Protein AF-X1NHV4-F1 (afdb_monomer)

InterPro domains:
  IPR002676 RimM, N-terminal [PF01782] (10-59)
  IPR009000 Translation protein, beta-barrel domain superfamily [SSF50447] (7-59)
  IPR036976 RimM, N-terminal domain superfamily [G3DSA:2.40.30.60] (1-60)

Mean predicted aligned error: 4.42 Å

Nearest PDB structures (foldseek):
  3d2w-assembly1_A  TM=4.407E-01  e=3.350E+00  Mus musculus

Solvent-accessible surface area (backbone atoms only — not comparable to full-atom values): 4249 Å² total; per-residue (Å²): 131,82,83,77,79,86,85,85,79,83,58,54,44,83,75,45,82,34,87,90,84,79,41,68,39,66,48,76,66,50,101,58,69,71,74,60,35,64,71,33,77,47,65,61,96,85,41,82,44,66,36,82,74,75,82,94,70,92,70,134

Secondary structure (DSSP, 8-state):
-PPPPPP----EEEEEEETTTTEEEEEE-SS-GGGG-TT-EEEETTEEEE----------

Structure (mmCIF, N/CA/C/O backbone):
data_AF-X1NHV4-F1
#
_entry.id   AF-X1NHV4-F1
#
loop_
_atom_site.group_PDB
_atom_site.id
_atom_site.type_symbol
_atom_site.label_atom_id
_atom_site.label_alt_id
_atom_site.label_comp_id
_atom_site.label_asym_id
_atom_site.label_entity_id
_atom_site.label_seq_id
_atom_site.pdbx_PDB_ins_code
_atom_site.Cartn_x
_atom_site.Cartn_y
_atom_site.Cartn_z
_atom_site.occupancy
_atom_site.B_iso_or_equiv
_atom_site.auth_seq_id
_atom_site.auth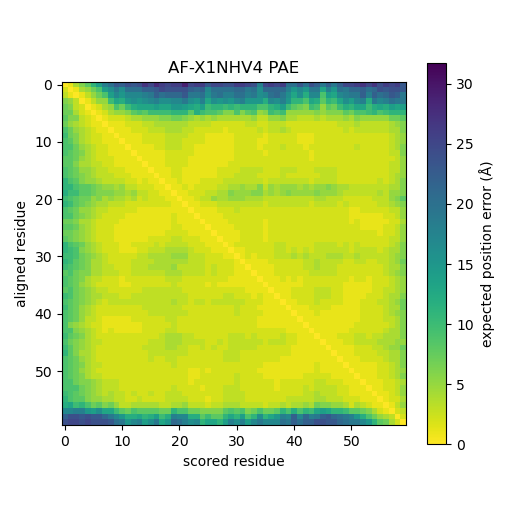_comp_id
_atom_site.auth_asym_id
_atom_site.auth_atom_id
_atom_site.pdbx_PDB_model_num
ATOM 1 N N . MET A 1 1 ? -24.237 -6.904 22.955 1.00 68.75 1 MET A N 1
ATOM 2 C CA . MET A 1 1 ? -24.120 -5.911 21.862 1.00 68.75 1 MET A CA 1
ATOM 3 C C . MET A 1 1 ? -23.439 -6.604 20.691 1.00 68.75 1 MET A C 1
ATOM 5 O O . MET A 1 1 ? -22.443 -7.275 20.931 1.00 68.75 1 MET A O 1
ATOM 9 N N . LYS A 1 2 ? -23.991 -6.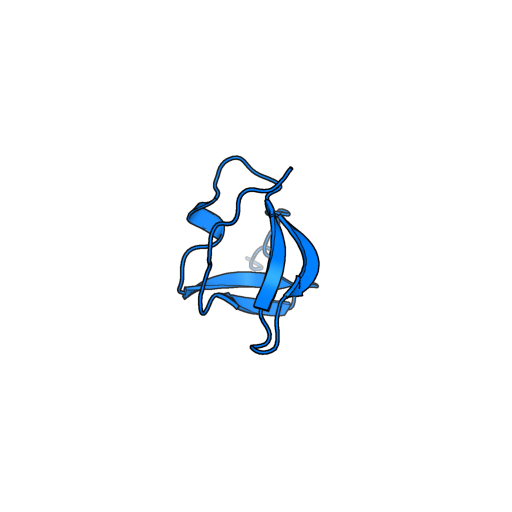546 19.472 1.00 68.25 2 LYS A N 1
ATOM 10 C CA . LYS A 1 2 ? -23.288 -7.063 18.284 1.00 68.25 2 LYS A CA 1
AT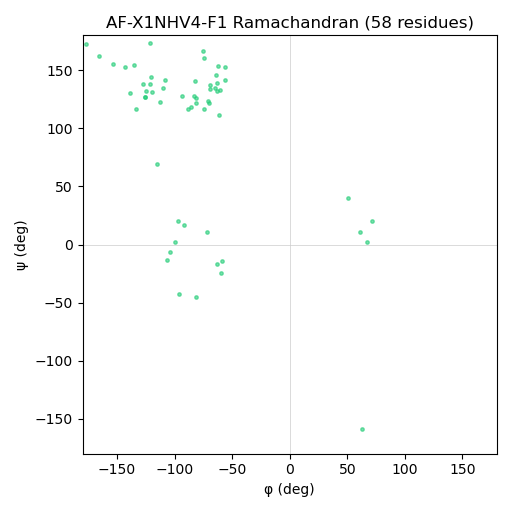OM 11 C C . LYS A 1 2 ? -22.094 -6.137 17.995 1.00 68.25 2 LYS A C 1
ATOM 13 O O . LYS A 1 2 ? -22.281 -4.926 18.120 1.00 68.25 2 LYS A O 1
ATOM 18 N N . PRO A 1 3 ? -20.900 -6.653 17.659 1.00 72.12 3 PRO A N 1
ATOM 19 C CA . PRO A 1 3 ? -19.822 -5.792 17.190 1.00 72.12 3 PRO A CA 1
ATOM 20 C C . PRO A 1 3 ? -20.288 -5.085 15.913 1.00 72.12 3 PRO A C 1
ATOM 22 O O . PRO A 1 3 ? -20.887 -5.718 15.042 1.00 72.12 3 PRO A O 1
ATOM 25 N N . ALA A 1 4 ? -20.075 -3.772 15.839 1.00 81.44 4 ALA A N 1
ATOM 26 C CA . ALA A 1 4 ? -20.326 -3.019 14.619 1.00 81.44 4 ALA A CA 1
ATOM 27 C C . ALA A 1 4 ? -19.392 -3.533 13.514 1.00 81.44 4 ALA A C 1
ATOM 29 O O . ALA A 1 4 ? -18.225 -3.839 13.781 1.00 81.44 4 ALA A O 1
ATOM 30 N N . GLU A 1 5 ? -19.907 -3.663 12.292 1.00 81.62 5 GLU A N 1
ATOM 31 C CA . GLU A 1 5 ? -19.060 -4.008 11.153 1.00 81.62 5 GLU A CA 1
ATOM 32 C C . GLU A 1 5 ? -18.037 -2.887 10.903 1.00 81.62 5 GLU A C 1
ATOM 34 O O . GLU A 1 5 ? -18.351 -1.716 11.132 1.00 81.62 5 GLU A O 1
ATOM 39 N N . PRO A 1 6 ? -16.808 -3.207 10.456 1.00 83.75 6 PRO A N 1
ATOM 40 C CA . PRO A 1 6 ? -15.804 -2.187 10.191 1.00 83.75 6 PRO A CA 1
ATOM 41 C C . PRO A 1 6 ? -16.254 -1.254 9.063 1.00 83.75 6 PRO A C 1
ATOM 43 O O . PRO A 1 6 ? -16.634 -1.710 7.983 1.00 83.75 6 PRO A O 1
ATOM 46 N N . GLU A 1 7 ? -16.142 0.052 9.286 1.00 91.94 7 GLU A N 1
ATOM 47 C CA . GLU A 1 7 ? -16.289 1.048 8.228 1.00 91.94 7 GLU A CA 1
ATOM 48 C C . GLU A 1 7 ? -14.977 1.191 7.448 1.00 91.94 7 GLU A C 1
ATOM 50 O O . GLU A 1 7 ? -13.880 1.172 8.014 1.00 91.94 7 GLU A O 1
ATOM 55 N N . PHE A 1 8 ? -15.083 1.339 6.127 1.00 92.94 8 PHE A N 1
ATOM 56 C CA . PHE A 1 8 ? -13.936 1.459 5.230 1.00 92.94 8 PHE A CA 1
ATOM 57 C C . PHE A 1 8 ? -13.9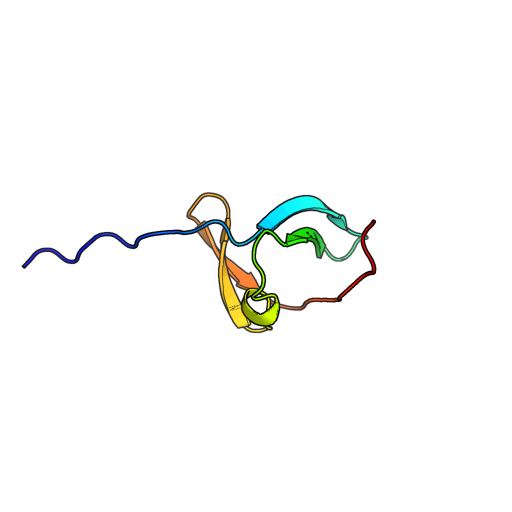81 2.785 4.474 1.00 92.94 8 PHE A C 1
ATOM 59 O O . PHE A 1 8 ? -15.040 3.229 4.040 1.00 92.94 8 PHE A O 1
ATOM 66 N N . MET A 1 9 ? -12.808 3.373 4.244 1.00 94.50 9 MET A N 1
ATOM 67 C CA . MET A 1 9 ? -12.627 4.562 3.413 1.00 94.50 9 MET A CA 1
ATOM 68 C C . MET A 1 9 ? -11.543 4.294 2.369 1.00 94.50 9 MET A C 1
ATOM 70 O O . MET A 1 9 ? -10.495 3.726 2.682 1.00 94.50 9 MET A O 1
ATOM 74 N N . THR A 1 10 ? -11.771 4.736 1.133 1.00 96.25 10 THR A N 1
ATOM 75 C CA . THR A 1 10 ? -10.770 4.642 0.065 1.00 96.25 10 THR A CA 1
ATOM 76 C C . THR A 1 10 ? -9.626 5.618 0.331 1.00 96.25 10 THR A C 1
ATOM 78 O O . THR A 1 10 ? -9.846 6.818 0.460 1.00 96.25 10 THR A O 1
ATOM 81 N N . ILE A 1 11 ? -8.396 5.102 0.396 1.00 96.75 11 ILE A N 1
ATOM 82 C CA . ILE A 1 11 ? -7.178 5.909 0.613 1.00 96.75 11 ILE A CA 1
ATOM 83 C C . ILE A 1 11 ? -6.326 6.061 -0.656 1.00 96.75 11 ILE A C 1
ATOM 85 O O . ILE A 1 11 ? -5.432 6.903 -0.717 1.00 96.75 11 ILE A O 1
ATOM 89 N N . GLY A 1 12 ? -6.610 5.254 -1.678 1.00 96.31 12 GLY A N 1
ATOM 90 C CA . GLY A 1 12 ? -5.946 5.299 -2.972 1.00 96.31 12 GLY A CA 1
ATOM 91 C C . GLY A 1 12 ? -6.524 4.298 -3.966 1.00 96.31 12 GLY A C 1
ATOM 92 O O . GLY A 1 12 ? -7.363 3.465 -3.614 1.00 96.31 12 GLY A O 1
ATOM 93 N N . LYS A 1 13 ? -6.065 4.388 -5.213 1.00 96.75 13 LYS A N 1
ATOM 94 C CA . LYS A 1 13 ? -6.508 3.565 -6.340 1.00 96.75 13 LYS A CA 1
ATOM 95 C C . LYS A 1 13 ? -5.314 2.885 -6.998 1.00 96.75 13 LYS A C 1
ATOM 97 O O . LYS A 1 13 ? -4.359 3.547 -7.394 1.00 96.75 13 LYS A O 1
ATOM 102 N N . ILE A 1 14 ? -5.376 1.564 -7.146 1.00 96.81 14 ILE A N 1
ATOM 103 C CA . ILE A 1 14 ? -4.371 0.809 -7.902 1.00 96.81 14 ILE A CA 1
ATOM 104 C C . ILE A 1 14 ? -4.547 1.143 -9.386 1.00 96.81 14 ILE A C 1
ATOM 106 O O . ILE A 1 14 ? -5.628 0.957 -9.941 1.00 96.81 14 ILE A O 1
ATOM 110 N N . LEU A 1 15 ? -3.489 1.651 -10.014 1.00 96.50 15 LEU A N 1
ATOM 111 C CA . LEU A 1 15 ? -3.486 2.040 -11.424 1.00 96.50 15 LEU A CA 1
ATOM 112 C C . LEU A 1 15 ? -2.933 0.933 -12.323 1.00 96.50 15 LEU A C 1
ATOM 114 O O . LEU A 1 15 ? -3.463 0.702 -13.405 1.00 96.50 15 LEU A O 1
ATOM 118 N N . ALA A 1 16 ? -1.851 0.278 -11.895 1.00 96.81 16 ALA A N 1
ATOM 119 C CA . ALA A 1 16 ? -1.163 -0.759 -12.663 1.00 96.81 16 ALA A CA 1
ATOM 120 C C . ALA A 1 16 ? -0.188 -1.559 -11.775 1.00 96.81 16 ALA A C 1
ATOM 122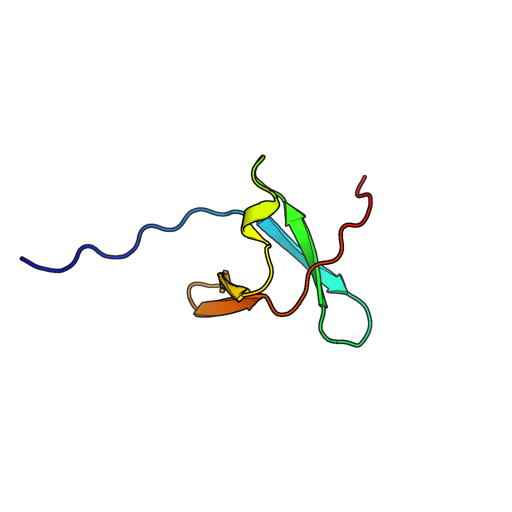 O O . ALA A 1 16 ? 0.231 -1.061 -10.724 1.00 96.81 16 ALA A O 1
ATOM 123 N N . PRO A 1 17 ? 0.249 -2.755 -12.205 1.00 97.00 17 PRO A N 1
ATOM 124 C CA . PRO A 1 17 ? 1.472 -3.376 -11.700 1.00 97.00 17 PRO A CA 1
ATOM 125 C C . PRO A 1 17 ? 2.692 -2.461 -11.891 1.00 97.00 17 PRO A C 1
ATOM 127 O O . PRO A 1 17 ? 2.732 -1.642 -12.811 1.00 97.00 17 PRO A O 1
ATOM 130 N N . TRP A 1 18 ? 3.704 -2.605 -11.037 1.00 95.31 18 TRP A N 1
ATOM 131 C CA . TRP A 1 18 ? 4.926 -1.805 -11.080 1.00 95.31 18 TRP A CA 1
ATOM 132 C C . TRP A 1 18 ? 6.185 -2.670 -10.960 1.00 95.31 18 TRP A C 1
ATOM 134 O O . TRP A 1 18 ? 6.450 -3.294 -9.929 1.00 95.31 18 TRP A O 1
ATOM 144 N N . GLY A 1 19 ? 6.997 -2.664 -12.020 1.00 93.75 19 GLY A N 1
ATOM 145 C CA . GLY A 1 19 ? 8.227 -3.452 -12.103 1.00 93.75 19 GLY A CA 1
ATOM 146 C C . GLY A 1 19 ? 7.982 -4.965 -12.042 1.00 93.75 19 GLY A C 1
ATOM 147 O O . GLY A 1 19 ? 6.887 -5.447 -12.312 1.00 93.75 19 GLY A O 1
ATOM 148 N N . SER A 1 20 ? 9.021 -5.722 -11.682 1.00 95.44 20 SER A N 1
ATOM 149 C CA . SER A 1 20 ? 8.998 -7.195 -11.619 1.00 95.44 20 SER A CA 1
ATOM 150 C C . SER A 1 20 ? 8.906 -7.768 -10.200 1.00 95.44 20 SER A C 1
ATOM 152 O O . SER A 1 20 ? 8.741 -8.970 -10.033 1.00 95.44 20 SER A O 1
ATOM 154 N N . LYS A 1 21 ? 8.993 -6.924 -9.163 1.00 95.31 21 LYS A N 1
ATOM 155 C CA . LYS A 1 21 ? 8.999 -7.344 -7.746 1.00 95.31 21 LYS A CA 1
ATOM 156 C C . LYS A 1 21 ? 7.603 -7.378 -7.106 1.00 95.31 21 LYS A C 1
ATOM 158 O O . LYS A 1 21 ? 7.496 -7.335 -5.887 1.00 95.31 21 LYS A O 1
ATOM 163 N N . GLY A 1 22 ? 6.541 -7.378 -7.913 1.00 95.06 22 GLY A N 1
ATOM 164 C CA . GLY A 1 22 ? 5.160 -7.396 -7.416 1.00 95.06 22 GLY A CA 1
ATOM 165 C C . GLY A 1 22 ? 4.691 -6.089 -6.764 1.00 95.06 22 GLY A C 1
ATOM 166 O O . GLY A 1 22 ? 3.727 -6.109 -6.003 1.00 95.06 22 GLY A O 1
ATOM 167 N N . LYS A 1 23 ? 5.347 -4.951 -7.039 1.00 96.69 23 LYS A N 1
ATOM 168 C CA . LYS A 1 23 ? 4.868 -3.641 -6.569 1.00 96.69 23 LYS A CA 1
ATOM 169 C C . LYS A 1 23 ? 3.656 -3.193 -7.382 1.00 96.69 23 LYS A C 1
ATOM 171 O O . LYS A 1 23 ? 3.424 -3.663 -8.495 1.00 96.69 23 LYS A O 1
ATOM 176 N N . LEU A 1 24 ? 2.897 -2.255 -6.829 1.00 96.88 24 LEU A N 1
ATOM 177 C CA . LEU A 1 24 ? 1.732 -1.653 -7.471 1.00 96.88 24 LEU A CA 1
ATOM 178 C C . LEU A 1 24 ? 1.933 -0.144 -7.581 1.00 96.88 24 LEU A C 1
ATOM 180 O O . LEU A 1 24 ? 2.384 0.497 -6.633 1.00 96.88 24 LEU A O 1
ATOM 184 N N . LYS A 1 25 ? 1.559 0.429 -8.725 1.00 96.62 25 LYS A N 1
ATOM 185 C CA . LYS A 1 25 ? 1.421 1.875 -8.878 1.00 96.62 25 LYS A CA 1
ATOM 186 C C . LYS A 1 25 ? 0.069 2.286 -8.311 1.00 96.62 25 LYS 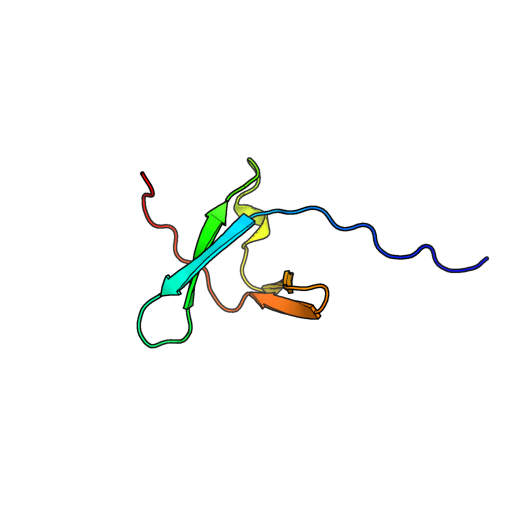A C 1
ATOM 188 O O . LYS A 1 25 ? -0.962 1.799 -8.777 1.00 96.62 25 LYS A O 1
ATOM 193 N N . VAL A 1 26 ? 0.079 3.183 -7.332 1.00 96.44 26 VAL A N 1
ATOM 194 C CA . VAL A 1 26 ? -1.122 3.630 -6.619 1.00 96.44 26 VAL A CA 1
ATOM 195 C C . VAL A 1 26 ? -1.237 5.149 -6.704 1.00 96.44 26 VAL A C 1
ATOM 197 O O . VAL A 1 26 ? -0.267 5.861 -6.461 1.00 96.44 26 VAL A O 1
ATOM 200 N N . GLU A 1 27 ? -2.423 5.638 -7.056 1.00 95.44 27 GLU A N 1
ATOM 201 C CA . GLU A 1 27 ? -2.815 7.039 -6.892 1.00 95.44 27 GLU A CA 1
ATOM 202 C C . GLU A 1 27 ? -3.308 7.254 -5.461 1.00 95.44 27 GLU A C 1
ATOM 204 O O . GLU A 1 27 ? -4.169 6.510 -4.988 1.00 95.44 27 GLU A O 1
ATOM 209 N N . VAL A 1 28 ? -2.766 8.251 -4.761 1.00 95.12 28 VAL A N 1
ATOM 210 C CA . VAL A 1 28 ? -3.200 8.598 -3.403 1.00 95.12 28 VAL A CA 1
ATOM 211 C C . VAL A 1 28 ? -4.458 9.459 -3.486 1.00 95.12 28 VAL A C 1
ATOM 213 O O . VAL A 1 28 ? -4.456 10.488 -4.149 1.00 95.12 28 VAL A O 1
ATOM 216 N N . ALA A 1 29 ? -5.521 9.0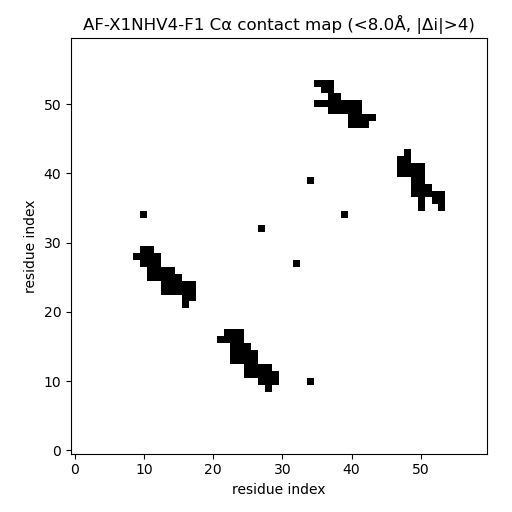49 -2.795 1.00 95.81 29 ALA A N 1
ATOM 217 C CA . ALA A 1 29 ? -6.822 9.725 -2.839 1.00 95.81 29 ALA A CA 1
ATOM 218 C C . ALA A 1 29 ? -7.072 10.659 -1.638 1.00 95.81 29 ALA A C 1
ATOM 220 O O . ALA A 1 29 ? -8.165 11.196 -1.493 1.00 95.81 29 ALA A O 1
ATOM 221 N N . THR A 1 30 ? -6.098 10.803 -0.732 1.00 94.38 30 THR A N 1
ATOM 222 C CA . THR A 1 30 ? -6.242 11.557 0.525 1.00 94.38 30 THR A CA 1
ATOM 223 C C . THR A 1 30 ? -4.959 12.295 0.879 1.00 94.38 30 THR A C 1
ATOM 225 O O . THR A 1 30 ? -3.881 11.764 0.634 1.00 94.38 30 THR A O 1
ATOM 228 N N . ASP A 1 31 ? -5.052 13.402 1.611 1.00 94.44 31 ASP A N 1
ATOM 229 C CA . ASP A 1 31 ? -3.892 14.206 2.045 1.00 94.44 31 ASP A CA 1
ATOM 230 C C . ASP A 1 31 ? -3.028 13.554 3.148 1.00 94.44 31 ASP A C 1
ATOM 232 O O . ASP A 1 31 ? -2.154 14.189 3.735 1.00 94.44 31 ASP A O 1
ATOM 236 N N . PHE A 1 32 ? -3.254 12.271 3.448 1.00 93.94 32 PHE A N 1
ATOM 237 C CA . PHE A 1 32 ? -2.560 11.508 4.488 1.00 93.94 32 PHE A CA 1
ATOM 238 C C . PHE A 1 32 ? -1.727 10.363 3.879 1.00 93.94 32 PHE A C 1
ATOM 240 O O . PHE A 1 32 ? -2.068 9.188 4.062 1.00 93.94 32 PHE A O 1
ATOM 247 N N . PRO A 1 33 ? -0.625 10.655 3.161 1.00 91.75 33 PRO A N 1
ATOM 248 C CA . PRO A 1 33 ? 0.205 9.639 2.509 1.00 91.75 33 PRO A CA 1
ATOM 249 C C . PRO A 1 33 ? 0.802 8.622 3.492 1.00 91.75 33 PRO A C 1
ATOM 251 O O . PRO A 1 33 ? 1.040 7.474 3.121 1.00 91.75 33 PRO A O 1
ATOM 254 N N . GLN A 1 34 ? 0.967 8.986 4.770 1.00 94.50 34 GLN A N 1
ATOM 255 C CA . GLN A 1 34 ? 1.416 8.078 5.832 1.00 94.50 34 GLN A CA 1
ATOM 256 C C . GLN A 1 34 ? 0.507 6.857 6.041 1.00 94.50 34 GLN A C 1
ATOM 258 O O . GLN A 1 34 ? 0.925 5.892 6.672 1.00 94.50 34 GLN A O 1
ATOM 263 N N . ARG A 1 35 ? -0.713 6.848 5.485 1.00 95.06 35 ARG A N 1
ATOM 264 C CA . ARG A 1 35 ? -1.578 5.655 5.450 1.00 95.06 35 ARG A CA 1
ATOM 265 C C . ARG A 1 35 ? -0.969 4.501 4.642 1.00 95.06 35 ARG A C 1
ATOM 267 O O . ARG A 1 35 ? -1.392 3.362 4.810 1.00 95.06 35 ARG A O 1
ATOM 274 N N . PHE A 1 36 ? 0.035 4.792 3.812 1.00 96.44 36 PHE A N 1
ATOM 275 C CA . PHE A 1 36 ? 0.844 3.815 3.085 1.00 96.44 36 PHE A CA 1
ATOM 276 C C . PHE A 1 36 ? 2.175 3.488 3.783 1.00 96.44 36 PHE A C 1
ATOM 278 O O . PHE A 1 36 ? 3.120 3.033 3.136 1.00 96.44 36 PHE A O 1
ATOM 285 N N . ALA A 1 37 ? 2.300 3.748 5.087 1.00 96.06 37 ALA A N 1
ATOM 286 C CA . ALA A 1 37 ? 3.497 3.386 5.833 1.00 96.06 37 ALA A CA 1
ATOM 287 C C . ALA A 1 37 ? 3.718 1.863 5.844 1.00 96.06 37 ALA A C 1
ATOM 289 O O . ALA A 1 37 ? 2.791 1.056 5.739 1.00 96.06 37 ALA A O 1
ATOM 290 N N . ARG A 1 38 ? 4.983 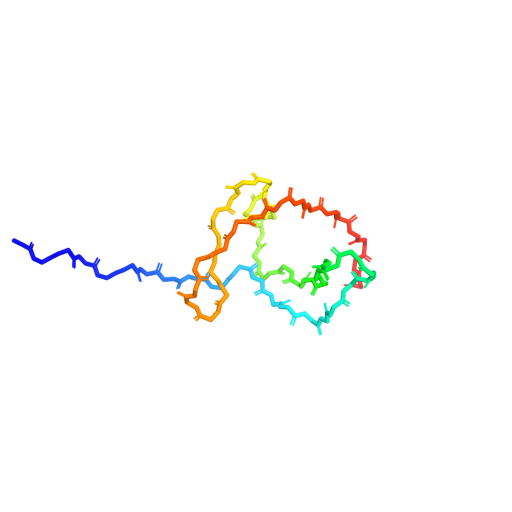1.463 5.994 1.00 96.75 38 ARG A N 1
ATOM 291 C CA . ARG A 1 38 ? 5.357 0.056 6.153 1.00 96.75 38 ARG A CA 1
ATOM 292 C C . ARG A 1 38 ? 4.617 -0.560 7.343 1.00 96.75 38 ARG A C 1
ATOM 294 O O . ARG A 1 38 ? 4.442 0.088 8.372 1.00 96.75 38 ARG A O 1
ATOM 301 N N . SER A 1 39 ? 4.203 -1.813 7.196 1.00 97.00 39 SER A N 1
ATOM 302 C CA . SER A 1 39 ? 3.431 -2.582 8.179 1.00 97.00 39 SER A CA 1
ATOM 303 C C . SER A 1 39 ? 2.004 -2.080 8.432 1.00 97.00 39 SER A C 1
ATOM 305 O O . SER A 1 39 ? 1.292 -2.676 9.241 1.00 97.00 39 SER A O 1
ATOM 307 N N . SER A 1 40 ? 1.532 -1.037 7.737 1.00 96.44 40 SER A N 1
ATOM 308 C CA . SER A 1 40 ? 0.119 -0.659 7.783 1.00 96.44 40 SER A CA 1
ATOM 309 C C . SER A 1 40 ? -0.754 -1.762 7.177 1.00 96.44 40 SER A C 1
ATOM 311 O O . SER A 1 40 ? -0.449 -2.304 6.111 1.00 96.44 40 SER A O 1
ATOM 313 N N . LYS A 1 41 ? -1.858 -2.084 7.862 1.00 96.44 41 LYS A N 1
ATOM 314 C CA . LYS A 1 41 ? -2.903 -2.980 7.356 1.00 96.44 41 LYS A CA 1
ATOM 315 C C . LYS A 1 41 ? -3.889 -2.165 6.526 1.00 96.44 41 LYS A C 1
ATOM 317 O O . LYS A 1 41 ? -4.549 -1.273 7.054 1.00 96.44 41 LYS A O 1
ATOM 322 N N . VAL A 1 42 ? -4.001 -2.496 5.248 1.00 96.12 42 VAL A N 1
ATOM 323 C CA . VAL A 1 42 ? -4.966 -1.904 4.314 1.00 96.12 42 VAL A CA 1
ATOM 324 C C . VAL A 1 42 ? -5.860 -2.997 3.742 1.00 96.12 42 VAL A C 1
ATOM 326 O O . VAL A 1 42 ? -5.651 -4.181 4.004 1.00 96.12 42 VAL A O 1
ATOM 329 N N . TYR A 1 43 ? -6.879 -2.610 2.982 1.00 97.00 43 TYR A N 1
ATOM 330 C CA . TYR A 1 43 ? -7.825 -3.555 2.400 1.00 97.00 43 TYR A CA 1
ATOM 331 C C . TYR A 1 43 ? -7.901 -3.353 0.892 1.00 97.00 43 TYR A C 1
ATOM 333 O O . TYR A 1 43 ? -8.169 -2.249 0.424 1.00 97.00 43 TYR A O 1
ATOM 341 N N . ILE A 1 44 ? -7.704 -4.433 0.139 1.00 96.00 44 ILE A N 1
ATOM 342 C CA . ILE A 1 44 ? -7.939 -4.482 -1.307 1.00 96.00 44 ILE A CA 1
ATOM 343 C C . ILE A 1 44 ? -9.118 -5.424 -1.513 1.00 96.00 44 ILE A C 1
ATOM 345 O O . ILE A 1 44 ? -9.078 -6.558 -1.051 1.00 96.00 44 ILE A O 1
ATOM 349 N N . ASN A 1 45 ? -10.197 -4.958 -2.147 1.00 94.00 45 ASN A N 1
ATOM 350 C CA . ASN A 1 45 ? -11.433 -5.742 -2.305 1.00 94.00 45 ASN A CA 1
ATOM 351 C C . ASN A 1 45 ? -11.940 -6.349 -0.978 1.00 94.00 45 ASN A C 1
ATOM 353 O O . ASN A 1 45 ? -12.369 -7.498 -0.934 1.00 94.00 45 ASN A O 1
ATOM 357 N N . ARG A 1 46 ? -11.855 -5.578 0.119 1.00 93.00 46 ARG A N 1
ATOM 358 C CA . ARG A 1 46 ? -12.190 -5.999 1.499 1.00 93.00 46 ARG A CA 1
ATOM 359 C C . ARG A 1 46 ? -11.349 -7.157 2.053 1.00 93.00 46 ARG A C 1
ATOM 361 O O . ARG A 1 46 ? -11.639 -7.648 3.139 1.00 93.00 46 ARG A O 1
ATOM 368 N N . GLN A 1 47 ? -10.276 -7.549 1.372 1.00 95.25 47 GLN A N 1
ATOM 369 C CA . GLN A 1 47 ? -9.304 -8.502 1.891 1.00 95.25 47 GLN A CA 1
ATOM 370 C C . GLN A 1 47 ? -8.152 -7.752 2.569 1.00 95.25 47 GLN A C 1
ATOM 372 O O . GLN A 1 47 ? -7.594 -6.830 1.963 1.00 95.25 47 GLN A O 1
ATOM 377 N N . PRO A 1 48 ? -7.805 -8.100 3.821 1.00 96.19 48 PRO A N 1
ATOM 378 C CA . PRO A 1 48 ? -6.724 -7.444 4.536 1.00 96.19 48 PRO A CA 1
ATOM 379 C C . PRO A 1 48 ? -5.378 -7.799 3.904 1.00 96.19 48 PRO A C 1
ATOM 381 O O . PRO A 1 48 ? -5.077 -8.968 3.669 1.00 96.19 48 PRO A O 1
ATOM 384 N N . VAL A 1 49 ? -4.548 -6.787 3.692 1.00 96.62 49 VAL A N 1
ATOM 385 C CA . VAL A 1 49 ? -3.167 -6.925 3.228 1.00 96.62 49 VAL A CA 1
ATOM 386 C C . VAL A 1 49 ? -2.261 -6.008 4.045 1.00 96.62 49 VAL A C 1
ATOM 388 O O . VAL A 1 49 ? -2.703 -4.987 4.577 1.00 96.62 49 VAL A O 1
ATOM 391 N N . THR A 1 50 ? -0.986 -6.366 4.144 1.00 97.94 50 THR A N 1
ATOM 392 C CA . THR A 1 50 ? 0.018 -5.579 4.866 1.00 97.94 50 THR A CA 1
ATOM 393 C C . THR A 1 50 ? 0.982 -4.957 3.871 1.00 97.94 50 THR A C 1
ATOM 395 O O . THR A 1 50 ? 1.457 -5.630 2.958 1.00 97.94 50 THR A O 1
ATOM 398 N N . ILE A 1 51 ? 1.291 -3.678 4.053 1.00 97.56 51 ILE A N 1
ATOM 399 C CA . ILE A 1 51 ? 2.273 -2.982 3.222 1.00 97.56 51 ILE A CA 1
ATOM 400 C C . ILE A 1 51 ? 3.685 -3.423 3.615 1.00 97.56 51 ILE A C 1
ATOM 402 O O . ILE A 1 51 ? 4.133 -3.162 4.731 1.00 97.56 51 ILE A O 1
ATOM 406 N N . ASP A 1 52 ? 4.401 -4.058 2.689 1.00 97.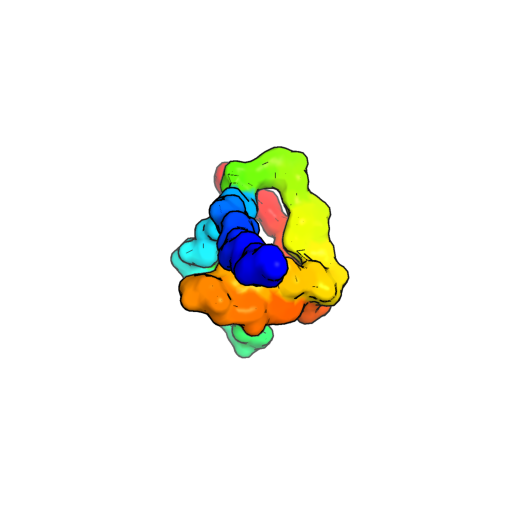88 52 ASP A N 1
ATOM 407 C CA . ASP A 1 52 ? 5.800 -4.454 2.892 1.00 97.88 52 ASP A CA 1
ATOM 408 C C . ASP A 1 52 ? 6.783 -3.293 2.650 1.00 97.88 52 ASP A C 1
ATOM 410 O O . ASP A 1 52 ? 7.687 -3.050 3.451 1.00 97.88 52 ASP A O 1
ATOM 414 N N . SER A 1 53 ? 6.587 -2.535 1.569 1.00 96.44 53 SER A N 1
ATOM 415 C CA . SER A 1 53 ? 7.402 -1.366 1.228 1.00 96.44 53 SER A CA 1
ATOM 416 C C . SER A 1 53 ? 6.624 -0.359 0.383 1.00 96.44 53 SER A C 1
ATOM 418 O O . SER A 1 53 ? 5.691 -0.726 -0.332 1.00 96.44 53 SER A O 1
ATOM 420 N N . THR A 1 54 ? 7.048 0.905 0.449 1.00 95.81 54 THR A N 1
ATOM 421 C CA . THR A 1 54 ? 6.460 2.026 -0.293 1.00 95.81 54 THR A CA 1
ATOM 422 C C . THR A 1 54 ? 7.584 2.912 -0.810 1.00 95.81 54 THR A C 1
ATOM 424 O O . THR A 1 54 ? 8.455 3.300 -0.035 1.00 95.81 54 THR A O 1
ATOM 427 N N . ASP A 1 55 ? 7.547 3.251 -2.098 1.00 94.62 55 ASP A N 1
ATOM 428 C CA . ASP A 1 55 ? 8.442 4.235 -2.708 1.00 94.62 55 ASP A CA 1
ATOM 429 C C . ASP A 1 55 ? 7.614 5.374 -3.293 1.00 94.62 55 ASP A C 1
ATOM 431 O O . ASP A 1 55 ? 6.651 5.150 -4.032 1.00 94.62 55 ASP A O 1
ATOM 435 N N . TRP A 1 56 ? 8.000 6.605 -2.973 1.00 93.56 56 TRP A N 1
ATOM 436 C CA . TRP A 1 56 ? 7.329 7.794 -3.479 1.00 93.56 56 TRP A CA 1
ATOM 437 C C . TRP A 1 56 ? 7.943 8.214 -4.808 1.00 93.56 56 TRP A C 1
ATOM 439 O O . TRP A 1 56 ? 9.108 8.602 -4.888 1.00 93.56 56 TRP A O 1
ATOM 449 N N . HIS A 1 57 ? 7.131 8.162 -5.856 1.00 88.94 57 HIS A N 1
ATOM 450 C CA . HIS A 1 57 ? 7.488 8.648 -7.179 1.00 88.94 57 HIS A CA 1
ATOM 451 C C . HIS A 1 57 ? 6.710 9.927 -7.469 1.00 88.94 57 HIS A C 1
ATOM 453 O O . HIS A 1 57 ? 5.531 10.025 -7.128 1.00 88.94 57 HIS A O 1
ATOM 459 N N . LYS A 1 58 ? 7.347 10.899 -8.131 1.00 81.44 58 LYS A N 1
ATOM 460 C CA . LYS A 1 58 ? 6.621 12.055 -8.665 1.00 81.44 58 LYS A CA 1
ATOM 461 C C . LYS A 1 58 ? 5.596 11.548 -9.685 1.00 81.44 58 LYS A C 1
ATOM 463 O O . LYS A 1 58 ? 5.970 11.016 -10.730 1.00 81.44 58 LYS A O 1
ATOM 468 N N . GLY A 1 59 ? 4.317 11.656 -9.334 1.00 72.81 59 GLY A N 1
ATOM 469 C CA . GLY A 1 59 ? 3.211 11.531 -10.275 1.00 72.81 59 GLY A CA 1
ATOM 470 C C . GLY A 1 59 ? 3.097 12.793 -11.126 1.00 72.81 59 GLY A C 1
ATOM 471 O O . GLY A 1 59 ? 3.731 13.804 -10.821 1.00 72.81 59 GLY A O 1
ATOM 472 N N . LYS A 1 60 ? 2.317 12.711 -12.203 1.00 54.75 60 LYS A N 1
ATOM 473 C CA . LYS A 1 60 ? 1.794 13.919 -12.840 1.00 54.75 60 LYS A CA 1
ATOM 474 C C . LYS A 1 60 ? 0.860 14.629 -11.864 1.00 54.75 60 LYS A C 1
ATOM 476 O O . LYS A 1 60 ? 0.164 13.891 -11.133 1.00 54.75 60 LYS A O 1
#

Foldseek 3Di:
DDDDDDDDDDQWDFDAADPDPRDTDIGGPDPCCCCLPAQRWDADVNHTDGRHDDDDDDDD

Radius of gyration: 13.26 Å; Cα contacts (8 Å, |Δi|>4): 60; chains: 1; bounding box: 33×23×35 Å

Sequence (60 aa):
MKPAEPEFMTIGKILAPWGSKGKLKVEVATDFPQRFARSSKVYINRQPVTIDSTDWHKGK

Organism: NCBI:txid412755

pLDDT: mean 92.26, std 8.58, range [54.75, 97.94]